Protein AF-A0AAT9LDG8-F1 (afdb_monomer)

Organism: NCBI:txid3085328

Sequence (88 aa):
MSAQPEKRLEDFAPLDQDAGEEIDFAKSLKKLEEIVKALESGELSLEESLKKFEEGIRLARQLEGILDRAERRIQEILGTEETASSDR

InterPro domains:
  IPR003761 Exonuclease VII, small subunit [MF_00337] (24-84)
  IPR003761 Exonuclease VII, small subunit [PF02609] (25-75)
  IPR003761 Exonuclease VII, small subunit [PTHR34137] (17-84)
  IPR003761 Exonuclease VII, small subunit [TIGR01280] (25-78)
  IPR037004 Exonuclease VII, small subunit superfamily [G3DSA:1.10.287.1040] (20-88)
  IPR037004 Exonuclease VII, small subunit superfamily [SSF116842] (21-83)

Mean predicted aligned error: 11.22 Å

Radius of gyration: 20.66 Å; Cα contacts (8 Å, |Δi|>4): 26; chains: 1; bounding box: 36×40×66 Å

Structure (mmCIF, N/CA/C/O backbone):
data_AF-A0AAT9LDG8-F1
#
_entry.id   AF-A0AAT9LDG8-F1
#
loop_
_atom_site.group_PDB
_atom_site.id
_atom_site.type_symbol
_atom_site.label_atom_id
_atom_site.label_alt_id
_atom_site.label_comp_id
_atom_site.label_asym_id
_atom_site.label_entity_id
_atom_site.label_seq_id
_atom_site.pdbx_PDB_ins_code
_atom_site.Cartn_x
_atom_site.Cartn_y
_atom_site.Cartn_z
_atom_site.occupancy
_atom_site.B_iso_or_equiv
_atom_site.auth_seq_id
_atom_site.auth_comp_id
_atom_site.auth_asym_id
_atom_site.auth_atom_id
_atom_site.pdbx_PDB_model_num
ATOM 1 N N . MET A 1 1 ? 19.228 9.132 -50.283 1.00 48.62 1 MET A N 1
ATOM 2 C CA . MET A 1 1 ? 18.366 8.264 -49.455 1.00 48.62 1 MET A CA 1
ATOM 3 C C . MET A 1 1 ? 19.221 7.792 -48.297 1.00 48.62 1 MET A C 1
ATOM 5 O O . MET A 1 1 ? 20.011 6.879 -48.480 1.00 48.62 1 MET A O 1
ATOM 9 N N . SER A 1 2 ? 19.171 8.491 -47.166 1.00 41.03 2 SER A N 1
ATOM 10 C CA . SER A 1 2 ? 19.897 8.071 -45.966 1.00 41.03 2 SER A CA 1
ATOM 11 C C . SER A 1 2 ? 18.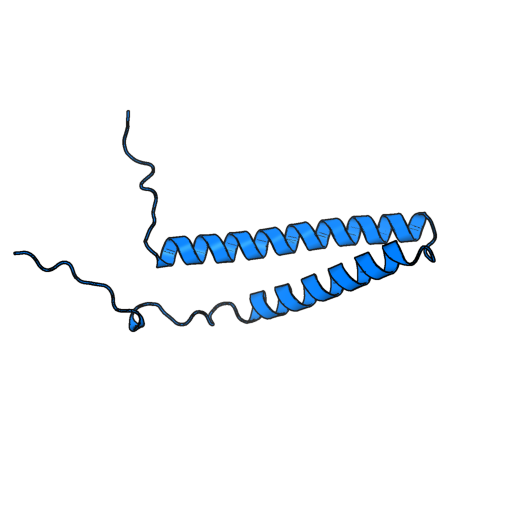942 7.218 -45.148 1.00 41.03 2 SER A C 1
ATOM 13 O O . SER A 1 2 ? 17.944 7.731 -44.649 1.00 41.03 2 SER A O 1
ATOM 15 N N . ALA A 1 3 ? 19.203 5.912 -45.105 1.00 52.97 3 ALA A N 1
ATOM 16 C CA . ALA A 1 3 ? 18.498 4.999 -44.223 1.00 52.97 3 ALA A CA 1
ATOM 17 C C . ALA A 1 3 ? 18.818 5.408 -42.781 1.00 52.97 3 ALA A C 1
ATOM 19 O O . ALA A 1 3 ? 19.986 5.445 -42.391 1.00 52.97 3 ALA A O 1
ATOM 20 N N . GLN A 1 4 ? 17.792 5.784 -42.023 1.00 50.56 4 GLN A N 1
ATOM 21 C CA . GLN A 1 4 ? 17.932 5.933 -40.581 1.00 50.56 4 GLN A CA 1
ATOM 22 C C . GLN A 1 4 ? 18.116 4.532 -39.978 1.00 50.56 4 GLN A C 1
ATOM 24 O O . GLN A 1 4 ? 17.481 3.591 -40.460 1.00 50.56 4 GLN A O 1
ATOM 29 N N . PRO A 1 5 ? 18.983 4.353 -38.969 1.00 56.94 5 PRO A N 1
ATOM 30 C CA . PRO A 1 5 ? 19.124 3.070 -38.304 1.00 56.94 5 PRO A CA 1
ATOM 31 C C . PRO A 1 5 ? 17.896 2.863 -37.414 1.00 56.94 5 PRO A C 1
ATOM 33 O O . PRO A 1 5 ? 17.761 3.495 -36.368 1.00 56.94 5 PRO A O 1
ATOM 36 N N . GLU A 1 6 ? 16.976 2.006 -37.845 1.00 62.06 6 GLU A N 1
ATOM 37 C CA . GLU A 1 6 ? 15.877 1.535 -37.005 1.00 62.06 6 GLU A CA 1
ATOM 38 C C . GLU A 1 6 ? 16.494 0.664 -35.900 1.00 62.06 6 GLU A C 1
ATOM 40 O O . GLU A 1 6 ? 16.939 -0.454 -36.162 1.00 62.06 6 GLU A O 1
ATOM 45 N N . LYS A 1 7 ? 16.613 1.210 -34.680 1.00 57.94 7 LYS A N 1
ATOM 46 C CA . LYS A 1 7 ? 17.052 0.448 -33.499 1.00 57.94 7 LYS A CA 1
ATOM 47 C C . LYS A 1 7 ? 16.178 -0.801 -33.377 1.00 57.94 7 LYS A C 1
ATOM 49 O O . LYS A 1 7 ? 14.950 -0.694 -33.408 1.00 57.94 7 LYS A O 1
ATOM 54 N N . ARG A 1 8 ? 16.792 -1.983 -33.281 1.00 56.84 8 ARG A N 1
ATOM 55 C CA . ARG A 1 8 ? 16.051 -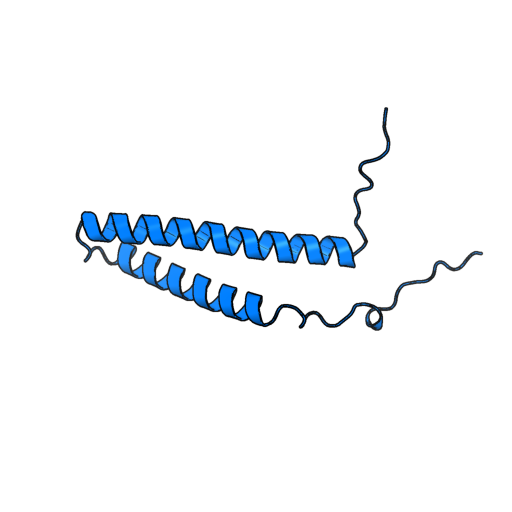3.249 -33.278 1.00 56.84 8 ARG A CA 1
ATOM 56 C C . ARG A 1 8 ? 15.510 -3.507 -31.877 1.00 56.84 8 ARG A C 1
ATOM 58 O O . ARG A 1 8 ? 16.141 -3.148 -30.891 1.00 56.84 8 ARG A O 1
ATOM 65 N N . LEU A 1 9 ? 14.360 -4.176 -31.781 1.00 50.03 9 LEU A N 1
ATOM 66 C CA . LEU A 1 9 ? 13.727 -4.537 -30.502 1.00 50.03 9 LEU A CA 1
ATOM 67 C C . LEU A 1 9 ? 14.669 -5.341 -29.570 1.00 50.03 9 LEU A C 1
ATOM 69 O O . LEU A 1 9 ? 14.472 -5.376 -28.363 1.00 50.03 9 LEU A O 1
ATOM 73 N N . GLU A 1 10 ? 15.708 -5.953 -30.141 1.00 52.94 10 GLU A N 1
ATOM 74 C CA . GLU A 1 10 ? 16.764 -6.726 -29.474 1.00 52.94 10 GLU A CA 1
ATOM 75 C C . GLU A 1 10 ? 17.856 -5.859 -28.813 1.00 52.94 10 GLU A C 1
ATOM 77 O O . GLU A 1 10 ? 18.578 -6.352 -27.950 1.00 52.94 10 GLU A O 1
ATOM 82 N N . ASP A 1 11 ? 17.994 -4.586 -29.208 1.00 53.84 11 ASP A N 1
ATOM 83 C CA . ASP A 1 11 ? 19.013 -3.662 -28.680 1.00 53.84 11 ASP A CA 1
ATOM 84 C C . ASP A 1 11 ? 18.624 -3.100 -27.300 1.00 53.84 11 ASP A C 1
ATOM 86 O O . ASP A 1 11 ? 19.449 -2.522 -26.586 1.00 53.84 11 ASP A O 1
ATOM 90 N N . PHE A 1 12 ? 17.358 -3.267 -26.914 1.00 57.59 12 PHE A N 1
ATOM 91 C CA . PHE A 1 12 ? 16.856 -2.903 -25.601 1.00 57.59 12 PHE A CA 1
ATOM 92 C C . PHE A 1 12 ? 17.200 -4.030 -24.627 1.00 57.59 12 PHE A C 1
ATOM 94 O O . PHE A 1 12 ? 16.659 -5.132 -24.703 1.00 57.59 12 PHE A O 1
ATOM 101 N N . ALA A 1 13 ? 18.152 -3.755 -23.732 1.00 49.91 13 ALA A N 1
ATOM 102 C CA . ALA A 1 13 ? 18.536 -4.656 -22.652 1.00 49.91 13 ALA A CA 1
ATOM 103 C C . ALA A 1 13 ? 17.293 -5.205 -21.913 1.00 49.91 13 ALA A C 1
ATOM 105 O O . ALA A 1 13 ? 16.295 -4.488 -21.798 1.00 49.91 13 ALA A O 1
ATOM 106 N N . PRO A 1 14 ? 17.345 -6.449 -21.399 1.00 50.94 14 PRO A N 1
ATOM 107 C CA . PRO A 1 14 ? 16.198 -7.098 -20.773 1.00 50.94 14 PRO A CA 1
ATOM 108 C C . PRO A 1 14 ? 15.597 -6.228 -19.663 1.00 50.94 14 PRO A C 1
ATOM 110 O O . PRO A 1 14 ? 16.328 -5.653 -18.852 1.00 50.94 14 PRO A O 1
ATOM 113 N N . LEU A 1 15 ? 14.261 -6.174 -19.627 1.00 53.25 15 LEU A N 1
ATOM 114 C CA . LEU A 1 15 ? 13.452 -5.462 -18.624 1.00 53.25 15 LEU A CA 1
ATOM 115 C C . LEU A 1 15 ? 13.676 -5.983 -17.186 1.00 53.25 15 LEU A C 1
ATOM 117 O O . LEU A 1 15 ? 13.191 -5.389 -16.231 1.00 53.25 15 LEU A O 1
ATOM 121 N N . ASP A 1 16 ? 14.450 -7.057 -17.028 1.00 54.09 16 ASP A N 1
ATOM 122 C CA . ASP A 1 16 ? 14.631 -7.827 -15.794 1.00 54.09 16 ASP A CA 1
ATOM 123 C C . ASP A 1 16 ? 15.589 -7.192 -14.766 1.00 54.09 16 ASP A C 1
ATOM 125 O O . ASP A 1 16 ? 15.877 -7.802 -13.735 1.00 54.09 16 ASP A O 1
ATOM 129 N N . GLN A 1 17 ? 16.122 -5.988 -15.011 1.00 53.81 17 GLN A N 1
ATOM 130 C CA . GLN A 1 17 ? 17.101 -5.373 -14.097 1.00 53.81 17 GLN A CA 1
ATOM 131 C C . GLN A 1 17 ? 16.499 -4.916 -12.753 1.00 53.81 17 GLN A C 1
ATOM 133 O O . GLN A 1 17 ? 17.263 -4.669 -11.823 1.00 53.81 17 GLN A O 1
ATOM 138 N N . ASP A 1 18 ? 15.167 -4.904 -12.619 1.00 62.00 18 ASP A N 1
ATOM 139 C CA . ASP A 1 18 ? 14.447 -4.465 -11.412 1.00 62.00 18 ASP A CA 1
ATOM 140 C C . ASP A 1 18 ? 13.457 -5.511 -10.859 1.00 62.00 18 AS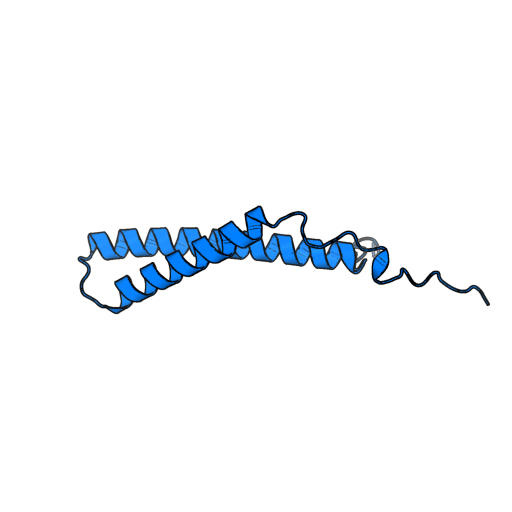P A C 1
ATOM 142 O O . ASP A 1 18 ? 12.452 -5.189 -10.228 1.00 62.00 18 ASP A O 1
ATOM 146 N N . ALA A 1 19 ? 13.758 -6.807 -11.018 1.00 61.66 19 ALA A N 1
ATOM 147 C CA . ALA A 1 19 ? 12.943 -7.892 -10.446 1.00 61.66 19 ALA A CA 1
ATOM 148 C C . ALA A 1 19 ? 12.698 -7.745 -8.923 1.00 61.66 19 ALA A C 1
ATOM 150 O O . ALA A 1 19 ? 11.696 -8.227 -8.392 1.00 61.66 19 ALA A O 1
ATOM 151 N N . GLY A 1 20 ? 13.601 -7.067 -8.202 1.00 69.06 20 GLY A N 1
ATOM 152 C CA . GLY A 1 20 ? 13.404 -6.714 -6.793 1.00 69.06 20 GLY A CA 1
ATOM 153 C C . GLY A 1 20 ? 12.291 -5.683 -6.581 1.00 69.06 20 GLY A C 1
ATOM 154 O O . GLY A 1 20 ? 11.472 -5.844 -5.678 1.00 69.06 20 GLY A O 1
ATOM 155 N N . GLU A 1 21 ? 12.217 -4.673 -7.444 1.00 75.88 21 GLU A N 1
ATOM 156 C CA . GLU A 1 21 ? 11.204 -3.620 -7.406 1.00 75.88 21 GLU A CA 1
ATOM 157 C C . GLU A 1 21 ? 9.820 -4.134 -7.831 1.00 75.88 21 GLU A C 1
ATOM 159 O O . GLU A 1 21 ? 8.818 -3.759 -7.223 1.00 75.88 21 GLU A O 1
ATOM 164 N N . GLU A 1 22 ? 9.752 -5.076 -8.777 1.00 76.19 22 GLU A N 1
ATOM 165 C CA . GLU A 1 22 ? 8.504 -5.768 -9.135 1.00 76.19 22 GLU A CA 1
ATOM 166 C C . GLU A 1 22 ? 7.941 -6.579 -7.953 1.00 76.19 22 GLU A C 1
ATOM 168 O O . GLU A 1 22 ? 6.753 -6.488 -7.619 1.00 76.19 22 GLU A O 1
ATOM 173 N N . ILE A 1 23 ? 8.801 -7.342 -7.266 1.00 79.94 23 ILE A N 1
ATOM 174 C CA . ILE A 1 23 ? 8.416 -8.105 -6.071 1.00 79.94 23 ILE A CA 1
ATOM 175 C C . ILE A 1 23 ? 7.937 -7.160 -4.961 1.00 79.94 23 ILE A C 1
ATOM 177 O O . ILE A 1 23 ? 6.945 -7.456 -4.283 1.00 79.94 23 ILE A O 1
ATOM 181 N N . ASP A 1 24 ? 8.621 -6.036 -4.760 1.00 86.88 24 ASP A N 1
ATOM 182 C CA . ASP A 1 24 ? 8.251 -5.053 -3.745 1.00 86.88 24 ASP A CA 1
ATOM 183 C C . ASP A 1 24 ? 6.957 -4.308 -4.097 1.00 86.88 24 ASP A C 1
ATOM 185 O O . ASP A 1 24 ? 6.138 -4.070 -3.201 1.00 86.88 24 ASP A O 1
ATOM 189 N N . PHE A 1 25 ? 6.703 -4.026 -5.378 1.00 90.75 25 PHE A N 1
ATOM 190 C CA . PHE A 1 25 ? 5.427 -3.499 -5.861 1.00 90.75 25 PHE A CA 1
ATOM 191 C C . PHE A 1 25 ? 4.281 -4.465 -5.557 1.00 90.75 25 PHE A C 1
ATOM 193 O O . PHE A 1 25 ? 3.328 -4.095 -4.869 1.00 90.75 25 PHE A O 1
ATOM 200 N N . ALA A 1 26 ? 4.391 -5.725 -5.990 1.00 91.25 26 ALA A N 1
ATOM 201 C CA . ALA A 1 26 ? 3.340 -6.725 -5.807 1.00 91.25 26 ALA A CA 1
ATOM 202 C C . ALA A 1 26 ? 3.018 -6.963 -4.320 1.00 91.25 26 ALA A C 1
ATOM 204 O O . ALA A 1 26 ? 1.850 -7.048 -3.928 1.00 91.25 26 ALA A O 1
ATOM 205 N N . LYS A 1 27 ? 4.045 -7.016 -3.461 1.00 93.56 27 LYS A N 1
ATOM 206 C CA . LYS A 1 27 ? 3.867 -7.125 -2.004 1.00 93.56 27 LYS A CA 1
ATOM 207 C C . LYS A 1 27 ? 3.182 -5.896 -1.412 1.00 93.56 27 LYS A C 1
ATOM 209 O O . LYS A 1 27 ? 2.281 -6.042 -0.585 1.00 93.56 27 LYS A O 1
ATOM 214 N N . SER A 1 28 ? 3.612 -4.701 -1.811 1.00 94.25 28 SER A N 1
ATOM 215 C CA . SER A 1 28 ? 3.076 -3.439 -1.290 1.00 94.25 28 SER A CA 1
ATOM 216 C C . SER A 1 28 ? 1.621 -3.234 -1.711 1.00 94.25 28 SER A C 1
ATOM 218 O O . SER A 1 28 ? 0.803 -2.823 -0.889 1.00 94.25 28 SER A O 1
ATOM 220 N N . LEU A 1 29 ? 1.280 -3.605 -2.948 1.00 96.56 29 LEU A N 1
ATOM 221 C CA . LEU A 1 29 ? -0.083 -3.577 -3.469 1.00 96.56 29 LEU A CA 1
ATOM 222 C C . LEU A 1 29 ? -0.994 -4.537 -2.701 1.00 96.56 29 LEU A C 1
ATOM 224 O O . LEU A 1 29 ? -2.032 -4.119 -2.195 1.00 96.56 29 LEU A O 1
ATOM 228 N N . LYS A 1 30 ? -0.570 -5.793 -2.513 1.00 97.56 30 LYS A N 1
ATOM 229 C CA . LYS A 1 30 ? -1.336 -6.769 -1.725 1.00 97.56 30 LYS A CA 1
ATOM 230 C C . LYS A 1 30 ? -1.597 -6.272 -0.300 1.00 97.56 30 LYS A C 1
ATOM 232 O O . LYS A 1 30 ? -2.700 -6.405 0.222 1.00 97.56 30 LYS A O 1
ATOM 237 N N . LYS A 1 31 ? -0.589 -5.668 0.330 1.00 97.25 31 LYS A N 1
ATOM 238 C CA . LYS A 1 31 ? -0.730 -5.102 1.674 1.00 97.25 31 LYS A CA 1
ATOM 239 C C . LYS A 1 31 ? -1.715 -3.928 1.708 1.00 97.25 31 LYS A C 1
ATOM 241 O O . LYS A 1 31 ? -2.483 -3.805 2.660 1.00 97.25 31 LYS A O 1
ATOM 246 N N . LEU A 1 32 ? -1.716 -3.082 0.678 1.00 97.81 32 LEU A N 1
ATOM 247 C CA . LEU A 1 32 ? -2.682 -1.993 0.544 1.00 97.81 32 LEU A CA 1
ATOM 248 C C . LEU A 1 32 ? -4.115 -2.529 0.395 1.00 97.81 32 LEU A C 1
ATOM 250 O O . LEU A 1 32 ? -5.013 -2.039 1.073 1.00 97.81 32 LEU A O 1
ATOM 254 N N . GLU A 1 33 ? -4.327 -3.574 -0.407 1.00 98.00 33 GLU A N 1
ATOM 255 C CA . GLU A 1 33 ? -5.634 -4.238 -0.535 1.00 98.00 33 GLU A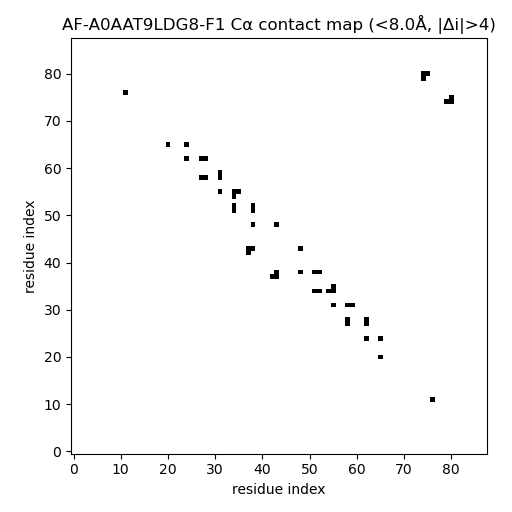 CA 1
ATOM 256 C C . GLU A 1 33 ? -6.129 -4.816 0.799 1.00 98.00 33 GLU A C 1
ATOM 258 O O . GLU A 1 33 ? -7.308 -4.702 1.133 1.00 98.00 33 GLU A O 1
ATOM 263 N N . GLU A 1 34 ? -5.239 -5.431 1.582 1.00 98.06 34 GLU A N 1
ATOM 264 C CA . GLU A 1 34 ? -5.561 -5.945 2.919 1.00 98.06 34 GLU A CA 1
ATOM 265 C C . GLU A 1 34 ? -5.967 -4.821 3.883 1.00 98.06 34 GLU A C 1
ATOM 267 O O . GLU A 1 34 ? -6.909 -4.981 4.660 1.00 98.06 34 GLU A O 1
ATOM 272 N N . ILE A 1 35 ? -5.294 -3.669 3.815 1.00 97.88 35 ILE A N 1
ATOM 273 C CA . ILE A 1 35 ? -5.646 -2.480 4.602 1.00 97.88 35 ILE A CA 1
ATOM 274 C C . ILE A 1 35 ? -7.023 -1.951 4.206 1.00 97.88 35 ILE A C 1
ATOM 276 O O . ILE A 1 35 ? -7.834 -1.687 5.090 1.00 97.88 35 ILE A O 1
ATOM 280 N N . VAL A 1 36 ? -7.302 -1.826 2.906 1.00 97.62 36 VAL A N 1
ATOM 281 C CA . VAL A 1 36 ? -8.609 -1.366 2.410 1.00 97.62 36 VAL A CA 1
ATOM 282 C C . VAL A 1 36 ? -9.715 -2.298 2.896 1.00 97.62 36 VAL A C 1
ATOM 284 O O . VAL A 1 36 ? -10.668 -1.828 3.508 1.00 97.62 36 VAL A O 1
ATOM 287 N N . LYS A 1 37 ? -9.542 -3.617 2.754 1.00 97.88 37 LYS A N 1
ATOM 288 C CA . LYS A 1 37 ? -10.510 -4.605 3.261 1.00 97.88 37 LYS A CA 1
ATOM 289 C C . LYS A 1 37 ? -10.750 -4.479 4.766 1.00 97.88 37 LYS A C 1
ATOM 291 O O . LYS A 1 37 ? -11.885 -4.604 5.214 1.00 97.88 37 LYS A O 1
ATOM 296 N N . ALA A 1 38 ? -9.698 -4.239 5.549 1.00 97.12 38 ALA A N 1
ATOM 297 C CA . ALA A 1 38 ? -9.823 -4.056 6.994 1.00 97.12 38 ALA A CA 1
ATOM 298 C C . ALA A 1 38 ? -10.544 -2.748 7.365 1.00 97.12 38 ALA A C 1
ATOM 300 O O . ALA A 1 38 ? -11.278 -2.713 8.345 1.00 97.12 38 ALA A O 1
ATOM 301 N N . LEU A 1 39 ? -10.354 -1.675 6.592 1.00 96.94 39 LEU A N 1
ATOM 302 C CA . LEU A 1 39 ? -11.079 -0.415 6.782 1.00 96.94 39 LEU A CA 1
ATOM 303 C C . LEU A 1 39 ? -12.557 -0.546 6.384 1.00 96.94 39 LEU A C 1
ATOM 305 O O . LEU A 1 39 ? -13.425 -0.003 7.064 1.00 96.94 39 LEU A O 1
ATOM 309 N N . GLU A 1 40 ? -12.849 -1.288 5.316 1.00 97.00 40 GLU A N 1
ATOM 310 C CA . GLU A 1 40 ? -14.210 -1.531 4.825 1.00 97.00 40 GLU A CA 1
ATOM 311 C C . GLU A 1 40 ? -15.017 -2.489 5.710 1.00 97.00 40 GLU A C 1
ATOM 313 O O . GLU A 1 40 ? -16.246 -2.428 5.697 1.00 97.00 40 GLU A O 1
ATOM 318 N N . SER A 1 41 ? -14.362 -3.352 6.500 1.00 96.44 41 SER A N 1
ATOM 319 C CA . SER A 1 41 ? -15.069 -4.284 7.390 1.00 96.44 41 SER A CA 1
ATOM 320 C C . SER A 1 41 ? -15.835 -3.573 8.509 1.00 96.44 41 SER A C 1
ATOM 322 O O . SER A 1 41 ? -16.821 -4.106 9.013 1.00 96.44 41 SER A O 1
ATOM 324 N N . GLY A 1 42 ? -15.388 -2.376 8.908 1.00 92.81 42 GLY A N 1
ATOM 325 C CA . GLY A 1 42 ? -15.978 -1.618 10.013 1.00 92.81 42 GLY A CA 1
ATOM 326 C C . GLY A 1 42 ? -15.745 -2.233 11.400 1.00 92.81 42 GLY A C 1
ATOM 327 O O . GLY A 1 42 ? -16.344 -1.777 12.371 1.00 92.81 42 GLY A O 1
ATOM 328 N N . GLU A 1 43 ? -14.888 -3.252 11.512 1.00 95.19 43 GLU A N 1
ATOM 329 C CA . GLU A 1 43 ? -14.600 -3.954 12.774 1.00 95.19 43 GLU A CA 1
ATOM 330 C C . GLU A 1 43 ? -13.489 -3.283 13.601 1.00 95.19 43 GLU A C 1
ATOM 332 O O . GLU A 1 43 ? -13.276 -3.630 14.762 1.00 95.19 43 GLU A O 1
ATOM 337 N N . LEU A 1 44 ? -12.772 -2.325 13.009 1.00 96.62 44 LEU A N 1
ATOM 338 C CA . LEU A 1 44 ? -11.655 -1.629 13.640 1.00 96.62 44 LEU A CA 1
ATOM 339 C C . LEU A 1 44 ? -12.141 -0.525 14.583 1.00 96.62 44 LEU A C 1
ATOM 341 O O . LEU A 1 44 ? -13.069 0.227 14.279 1.00 96.62 44 LEU A O 1
ATOM 345 N N . SER A 1 45 ? -11.438 -0.345 15.699 1.00 98.00 45 SER A N 1
ATOM 346 C CA . SER A 1 45 ? -11.594 0.868 16.501 1.00 98.00 45 SER A CA 1
ATOM 347 C C . SER A 1 45 ? -11.149 2.111 15.718 1.00 98.00 45 SER A C 1
ATOM 349 O O . SER A 1 45 ? -10.444 2.029 14.708 1.00 98.00 45 SER A O 1
ATOM 351 N N . LEU A 1 46 ? -11.523 3.298 16.204 1.00 96.81 46 LEU A N 1
ATOM 352 C CA . LEU A 1 46 ? -11.109 4.565 15.592 1.00 96.81 46 LEU A CA 1
ATOM 353 C C . LEU A 1 46 ? -9.579 4.693 15.514 1.00 96.81 46 LEU A C 1
ATOM 355 O O . LEU A 1 46 ? -9.045 5.094 14.484 1.00 96.81 46 LEU A O 1
ATOM 359 N N . GLU A 1 47 ? -8.869 4.332 16.585 1.00 97.44 47 GLU A N 1
ATOM 360 C CA . GLU A 1 47 ? -7.407 4.416 16.624 1.00 97.44 47 GLU A CA 1
ATOM 361 C C . GLU A 1 47 ? -6.756 3.446 15.626 1.00 97.44 47 GLU A C 1
ATOM 363 O O . GLU A 1 47 ? -5.813 3.811 14.924 1.00 97.44 47 GLU A O 1
ATOM 368 N N . GLU A 1 48 ? -7.273 2.221 15.519 1.00 97.62 48 GLU A N 1
ATOM 369 C CA . GLU A 1 48 ? -6.791 1.241 14.542 1.00 97.62 48 GLU A CA 1
ATOM 370 C C . GLU A 1 48 ? -7.082 1.682 13.108 1.00 97.62 48 GLU A C 1
ATOM 372 O O . GLU A 1 48 ? -6.208 1.576 12.248 1.00 97.62 48 GLU A O 1
ATOM 377 N N . SER A 1 49 ? -8.272 2.235 12.865 1.00 97.56 49 SER A N 1
ATOM 378 C CA . SER A 1 49 ? -8.669 2.772 11.563 1.00 97.56 49 SER A CA 1
ATOM 379 C C . SER A 1 49 ? -7.739 3.902 11.123 1.00 97.56 49 SER A C 1
ATOM 381 O O . SER A 1 49 ? -7.278 3.910 9.985 1.00 97.56 49 SER A O 1
ATOM 383 N N . LEU A 1 50 ? -7.387 4.818 12.032 1.00 97.94 50 LEU A N 1
ATOM 384 C CA . LEU A 1 50 ? -6.437 5.897 11.748 1.00 97.94 50 LEU A CA 1
ATOM 385 C C . LEU A 1 50 ? -5.040 5.357 11.418 1.00 97.94 50 LEU A C 1
ATOM 387 O O . LEU A 1 50 ? -4.456 5.751 10.410 1.00 97.94 50 LEU A O 1
ATOM 391 N N . LYS A 1 51 ? -4.529 4.396 12.200 1.00 98.06 51 LYS A N 1
ATOM 392 C CA . LYS A 1 51 ? -3.225 3.759 11.929 1.00 98.06 51 LYS A CA 1
ATOM 393 C C . LYS A 1 51 ? -3.200 3.060 10.569 1.00 98.06 51 LYS A C 1
ATOM 395 O O . LYS A 1 51 ? -2.237 3.201 9.817 1.00 98.06 51 LYS A O 1
ATOM 400 N N . LYS A 1 52 ? -4.260 2.317 10.243 1.00 97.88 52 LYS A N 1
ATOM 401 C CA . LYS A 1 52 ? -4.412 1.618 8.961 1.00 97.88 52 LYS A CA 1
ATOM 402 C C . LYS A 1 52 ? -4.522 2.592 7.795 1.00 97.88 52 LYS A C 1
ATOM 404 O O . LYS A 1 52 ? -3.891 2.372 6.767 1.00 97.88 52 LYS A O 1
ATOM 409 N N . PHE A 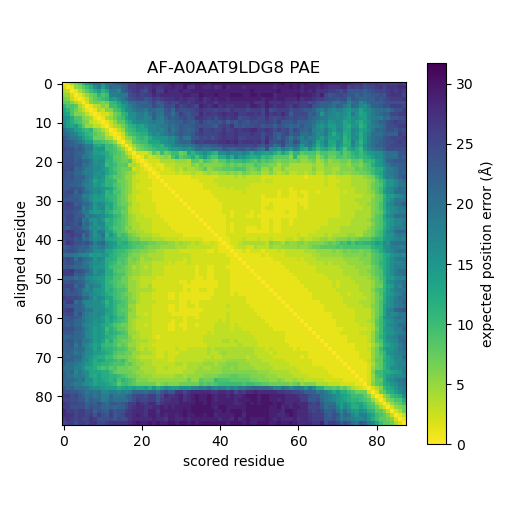1 53 ? -5.248 3.690 7.969 1.00 97.12 53 PHE A N 1
ATOM 410 C CA . PHE A 1 53 ? -5.348 4.744 6.968 1.00 97.12 53 PHE A CA 1
ATOM 411 C C . PHE A 1 53 ? -3.987 5.394 6.679 1.00 97.12 53 PHE A C 1
ATOM 413 O O . PHE A 1 53 ? -3.583 5.483 5.520 1.00 97.12 53 PHE A O 1
ATOM 420 N N . GLU A 1 54 ? -3.234 5.782 7.712 1.00 97.94 54 GLU A N 1
ATOM 421 C CA . GLU A 1 54 ? -1.882 6.336 7.551 1.00 97.94 54 GLU A CA 1
ATOM 422 C C . GLU A 1 54 ? -0.933 5.362 6.840 1.00 97.94 54 GLU A C 1
ATOM 424 O O . GLU A 1 54 ? -0.158 5.757 5.963 1.00 97.94 54 GLU A O 1
ATOM 429 N N . GLU A 1 55 ? -0.998 4.077 7.198 1.00 97.69 55 GLU A N 1
ATOM 430 C CA . GLU A 1 55 ? -0.235 3.021 6.537 1.00 97.69 55 GLU A CA 1
ATOM 431 C C . GLU A 1 55 ? -0.624 2.881 5.058 1.00 97.69 55 GLU A C 1
ATOM 433 O O . GLU A 1 55 ? 0.258 2.819 4.198 1.00 97.69 55 GLU A O 1
ATOM 438 N N . GLY A 1 56 ? -1.924 2.902 4.753 1.00 97.75 56 GLY A N 1
ATOM 439 C CA . GLY A 1 56 ? -2.448 2.850 3.391 1.00 97.75 56 GLY A CA 1
ATOM 440 C C . GLY A 1 56 ? -1.966 4.020 2.531 1.00 97.75 56 GLY A C 1
ATOM 441 O O . GLY A 1 56 ? -1.473 3.805 1.426 1.00 97.75 56 GLY A O 1
ATOM 442 N N . ILE A 1 57 ? -2.001 5.249 3.060 1.00 97.94 57 ILE A N 1
ATOM 443 C CA . ILE A 1 57 ? -1.486 6.439 2.361 1.00 97.94 57 ILE A CA 1
ATOM 444 C C . ILE A 1 57 ? 0.015 6.319 2.082 1.00 97.94 57 ILE A C 1
ATOM 446 O O . ILE A 1 57 ? 0.476 6.685 0.999 1.00 97.94 57 ILE A O 1
ATOM 450 N N . ARG A 1 58 ? 0.799 5.798 3.035 1.00 97.06 58 ARG A N 1
ATOM 451 C CA . ARG A 1 58 ? 2.239 5.586 2.831 1.00 97.06 58 ARG A CA 1
ATOM 452 C C . ARG A 1 58 ? 2.501 4.585 1.704 1.00 97.06 58 ARG A C 1
ATOM 454 O O . ARG A 1 58 ? 3.354 4.850 0.861 1.00 97.06 58 ARG A O 1
ATOM 461 N N . LEU A 1 59 ? 1.777 3.466 1.683 1.00 96.69 59 LEU A N 1
ATOM 462 C CA . LEU A 1 59 ? 1.914 2.446 0.639 1.00 96.69 59 LEU A CA 1
ATOM 463 C C . LEU A 1 59 ? 1.489 2.971 -0.732 1.00 96.69 59 LEU A C 1
ATOM 465 O O . LEU A 1 59 ? 2.210 2.751 -1.699 1.00 96.69 59 LEU A O 1
ATOM 469 N N . ALA A 1 60 ? 0.379 3.709 -0.811 1.00 95.94 60 ALA A N 1
ATOM 470 C CA . ALA A 1 60 ? -0.085 4.313 -2.059 1.00 95.94 60 ALA A CA 1
ATOM 471 C C . ALA A 1 60 ? 0.988 5.221 -2.682 1.00 95.94 60 ALA A C 1
ATOM 473 O O . ALA A 1 60 ? 1.347 5.042 -3.842 1.00 95.94 60 ALA A O 1
ATOM 474 N N . ARG A 1 61 ? 1.599 6.106 -1.882 1.00 95.88 61 ARG A N 1
ATOM 475 C CA . ARG A 1 61 ? 2.698 6.977 -2.340 1.00 95.88 61 ARG A CA 1
ATOM 476 C C . ARG A 1 61 ? 3.936 6.204 -2.793 1.00 95.88 61 ARG A C 1
ATOM 478 O O . ARG A 1 61 ? 4.627 6.621 -3.717 1.00 95.88 61 ARG A O 1
ATOM 485 N N . GLN A 1 62 ? 4.255 5.097 -2.123 1.00 91.88 62 GLN A N 1
ATOM 486 C CA . GLN A 1 62 ? 5.377 4.251 -2.526 1.00 91.88 62 GLN A CA 1
ATOM 487 C C . GLN A 1 62 ? 5.109 3.587 -3.882 1.00 91.88 62 GLN A C 1
ATOM 489 O O . GLN A 1 62 ? 6.006 3.552 -4.721 1.00 91.88 62 GLN A O 1
ATOM 494 N N . LEU A 1 63 ? 3.889 3.082 -4.093 1.00 93.81 63 LEU A N 1
ATOM 495 C CA . LEU A 1 63 ? 3.464 2.465 -5.349 1.00 93.81 63 LEU A CA 1
ATOM 496 C C . LEU A 1 63 ? 3.485 3.476 -6.501 1.00 93.81 63 LEU A C 1
ATOM 498 O O . LEU A 1 63 ? 4.046 3.163 -7.545 1.00 93.81 63 LEU A O 1
ATOM 502 N N . GLU A 1 64 ? 2.965 4.690 -6.291 1.00 93.50 64 GLU A N 1
ATOM 503 C CA . GLU A 1 64 ? 3.070 5.796 -7.258 1.00 93.50 64 GLU A CA 1
ATOM 504 C C . GLU A 1 64 ? 4.529 6.043 -7.657 1.00 93.50 64 GLU A C 1
ATOM 506 O O . GLU A 1 64 ? 4.856 6.039 -8.838 1.00 93.50 64 GLU A O 1
ATOM 511 N N . GLY A 1 65 ? 5.442 6.134 -6.685 1.00 89.88 65 GLY A N 1
ATOM 512 C CA . GLY A 1 65 ? 6.859 6.342 -6.979 1.00 89.88 65 GLY A CA 1
ATOM 513 C C . GLY A 1 65 ? 7.517 5.201 -7.768 1.00 89.88 65 GLY A C 1
ATOM 514 O O . GLY A 1 65 ? 8.457 5.460 -8.519 1.00 89.88 65 GLY A O 1
ATOM 515 N N . ILE A 1 66 ? 7.070 3.952 -7.596 1.00 89.25 66 ILE A N 1
ATOM 516 C CA . ILE A 1 66 ? 7.537 2.814 -8.409 1.00 89.25 66 ILE A CA 1
ATOM 517 C C . ILE A 1 66 ? 7.025 2.956 -9.848 1.00 89.25 66 ILE A C 1
ATOM 519 O O . ILE A 1 66 ? 7.800 2.807 -10.791 1.00 89.25 66 ILE A O 1
ATOM 523 N N . LEU A 1 67 ? 5.744 3.296 -10.020 1.00 90.50 67 LEU A N 1
ATOM 524 C CA . LEU A 1 67 ? 5.150 3.504 -11.342 1.00 90.50 67 LEU A CA 1
ATOM 525 C C . LEU A 1 67 ? 5.813 4.669 -12.086 1.00 90.50 67 LEU A C 1
ATOM 527 O O . LEU A 1 67 ? 6.143 4.513 -13.256 1.00 90.50 67 LEU A O 1
ATOM 531 N N . ASP A 1 68 ? 6.110 5.775 -11.401 1.00 88.62 68 ASP A N 1
ATOM 532 C CA . ASP A 1 68 ? 6.829 6.918 -11.978 1.00 88.62 68 ASP A CA 1
ATOM 533 C C . ASP A 1 68 ? 8.223 6.522 -12.489 1.00 88.62 68 ASP A C 1
ATOM 535 O O . ASP A 1 68 ? 8.674 6.984 -13.540 1.00 88.62 68 ASP A O 1
ATOM 539 N N . ARG A 1 69 ? 8.942 5.667 -11.746 1.00 86.44 69 ARG A N 1
ATOM 540 C CA . ARG A 1 69 ? 10.253 5.155 -12.175 1.00 86.44 69 ARG A CA 1
ATOM 541 C C . ARG A 1 69 ? 10.122 4.253 -13.395 1.00 86.44 69 ARG A C 1
ATOM 543 O O . ARG A 1 69 ? 10.882 4.425 -14.348 1.00 86.44 69 ARG A O 1
ATOM 550 N N . ALA A 1 70 ? 9.143 3.352 -13.388 1.00 86.62 70 ALA A N 1
ATOM 551 C CA . ALA A 1 70 ? 8.856 2.486 -14.524 1.00 86.62 70 ALA A CA 1
ATOM 552 C C . ALA A 1 70 ? 8.479 3.300 -15.776 1.00 86.62 70 ALA A C 1
ATOM 554 O O . ALA A 1 70 ? 8.999 3.040 -16.860 1.00 86.62 70 ALA A O 1
ATOM 555 N N . GLU A 1 71 ? 7.643 4.331 -15.632 1.00 86.25 71 GLU A N 1
ATOM 556 C CA . GLU A 1 71 ? 7.261 5.224 -16.727 1.00 86.25 71 GLU A CA 1
ATOM 557 C C . GLU A 1 71 ? 8.468 5.986 -17.281 1.00 86.25 71 GLU A C 1
ATOM 559 O O . GLU A 1 71 ? 8.697 5.973 -18.491 1.00 86.25 71 GLU A O 1
ATOM 564 N N . ARG A 1 72 ? 9.294 6.591 -16.418 1.00 85.56 72 ARG A N 1
ATOM 565 C CA . ARG A 1 72 ? 10.535 7.263 -16.845 1.00 85.56 72 ARG A CA 1
ATOM 566 C C . ARG A 1 72 ? 11.451 6.323 -17.609 1.00 85.56 72 ARG A C 1
ATOM 568 O O . ARG A 1 72 ? 11.988 6.703 -18.646 1.00 85.56 72 ARG A O 1
ATOM 575 N N . ARG A 1 73 ? 11.582 5.082 -17.140 1.00 83.19 73 ARG A N 1
ATOM 576 C CA . ARG A 1 73 ? 12.384 4.070 -17.823 1.00 83.19 73 ARG A CA 1
ATOM 577 C C . ARG A 1 73 ? 11.837 3.754 -19.214 1.00 83.19 73 ARG A C 1
ATOM 579 O O . ARG A 1 73 ? 12.616 3.619 -20.154 1.00 83.19 73 ARG A O 1
ATOM 586 N N . ILE A 1 74 ? 10.516 3.678 -19.365 1.00 85.38 74 ILE A N 1
ATOM 587 C CA . ILE A 1 74 ? 9.870 3.507 -20.672 1.00 85.38 74 ILE A CA 1
ATOM 588 C C . ILE A 1 74 ? 10.166 4.708 -21.585 1.00 85.38 74 ILE A C 1
ATOM 590 O O . ILE A 1 74 ? 10.516 4.502 -22.744 1.00 85.38 74 ILE A O 1
ATOM 594 N N . GLN A 1 75 ? 10.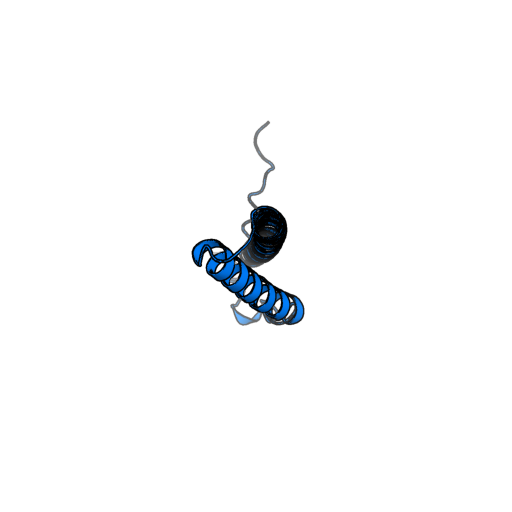091 5.942 -21.077 1.00 85.44 75 GLN A N 1
ATOM 595 C CA . GLN A 1 75 ? 10.403 7.150 -21.858 1.00 85.44 75 GLN A CA 1
ATOM 596 C C . GLN A 1 75 ? 11.867 7.180 -22.331 1.00 85.44 75 GLN A C 1
ATOM 598 O O . GLN A 1 75 ? 12.130 7.458 -23.501 1.00 85.44 75 GLN A O 1
ATOM 603 N N . GLU A 1 76 ? 12.819 6.815 -2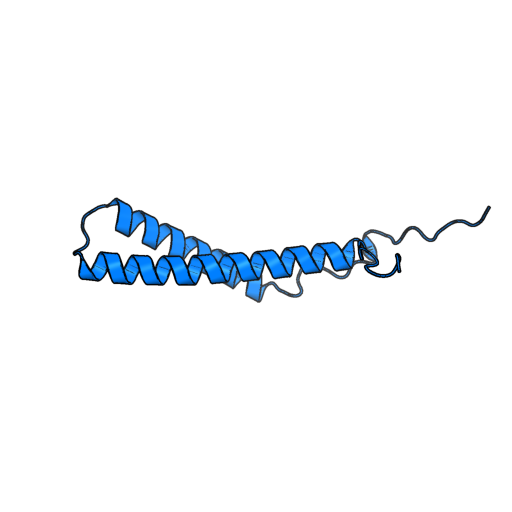1.463 1.00 84.38 76 GLU A N 1
ATOM 604 C CA . GLU A 1 76 ? 14.239 6.668 -21.827 1.00 84.38 76 GLU A CA 1
ATOM 605 C C . GLU A 1 76 ? 14.438 5.646 -22.958 1.00 84.38 76 GLU A C 1
ATOM 607 O O . GLU A 1 76 ? 15.192 5.886 -23.903 1.00 84.38 76 GLU A O 1
ATOM 612 N N . ILE A 1 77 ? 13.747 4.502 -22.873 1.00 83.50 77 ILE A N 1
ATOM 613 C CA . ILE A 1 77 ? 13.816 3.416 -23.860 1.00 83.50 77 ILE A CA 1
ATOM 614 C C . ILE A 1 77 ? 13.243 3.860 -25.208 1.00 83.50 77 ILE A C 1
ATOM 616 O O . ILE A 1 77 ? 13.857 3.623 -26.250 1.00 83.50 77 ILE A O 1
ATOM 620 N N . LEU A 1 78 ? 12.085 4.518 -25.198 1.00 86.12 78 LEU A N 1
ATOM 621 C CA . LEU A 1 78 ? 11.416 4.986 -26.412 1.00 86.12 78 LEU A CA 1
ATOM 622 C C . LEU A 1 78 ? 12.141 6.167 -27.071 1.00 86.12 78 LEU A C 1
ATOM 624 O O . LEU A 1 78 ? 11.809 6.530 -28.199 1.00 86.12 78 LEU A O 1
ATOM 628 N N . GLY A 1 79 ? 13.150 6.745 -26.409 1.00 70.50 79 GLY A N 1
ATOM 629 C CA . GLY A 1 79 ? 13.883 7.898 -26.922 1.00 70.50 79 GLY A CA 1
ATOM 630 C C . GLY A 1 79 ? 12.999 9.135 -27.072 1.00 70.50 79 GLY A C 1
ATOM 631 O O . GLY A 1 79 ? 13.384 10.075 -27.765 1.00 70.50 79 GLY A O 1
ATOM 632 N N . THR A 1 80 ? 11.830 9.150 -26.427 1.00 60.47 80 THR A N 1
ATOM 633 C CA . THR A 1 80 ? 11.011 10.340 -26.222 1.00 60.47 80 THR A CA 1
ATOM 634 C C . THR A 1 80 ? 11.636 11.162 -25.102 1.00 60.47 80 THR A C 1
ATOM 636 O O . THR A 1 80 ? 11.040 11.423 -24.062 1.00 60.47 80 THR A O 1
ATOM 639 N N . GLU A 1 81 ? 12.867 11.615 -25.334 1.00 54.34 81 GLU A N 1
ATOM 640 C CA . GLU A 1 81 ? 13.243 12.912 -24.808 1.00 54.34 81 GLU A CA 1
ATOM 641 C C . GLU A 1 81 ? 12.321 13.898 -25.531 1.00 54.34 81 GLU A C 1
ATOM 643 O O . GLU A 1 81 ? 12.527 14.212 -26.705 1.00 54.34 81 GLU A O 1
ATOM 648 N N . GLU A 1 82 ? 11.276 14.397 -24.861 1.00 53.84 82 GLU A N 1
ATOM 649 C CA . GLU A 1 82 ? 10.921 15.783 -25.130 1.00 53.84 82 GLU A CA 1
ATOM 650 C C . GLU A 1 82 ? 12.215 16.551 -24.898 1.00 53.84 82 GLU A C 1
ATOM 652 O O .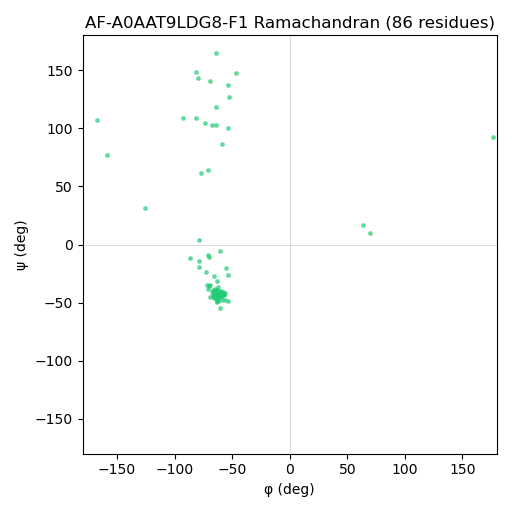 GLU A 1 82 ? 12.650 16.768 -23.766 1.00 53.84 82 GLU A O 1
ATOM 657 N N . THR A 1 83 ? 12.888 16.884 -25.994 1.00 43.84 83 THR A N 1
ATOM 658 C CA . THR A 1 83 ? 13.938 17.876 -26.018 1.00 43.84 83 THR A CA 1
ATOM 659 C C . THR A 1 83 ? 13.293 19.164 -25.527 1.00 43.84 83 THR A C 1
ATOM 661 O O . THR A 1 83 ? 12.820 19.979 -26.317 1.00 43.84 83 THR A O 1
ATOM 664 N N . ALA A 1 84 ? 13.256 19.356 -24.211 1.00 52.09 84 ALA A N 1
ATOM 665 C CA . ALA A 1 84 ? 13.013 20.635 -23.577 1.00 52.09 84 ALA A CA 1
ATOM 666 C C . ALA A 1 84 ? 14.263 21.500 -23.803 1.00 52.09 84 ALA A C 1
ATOM 668 O O . ALA A 1 84 ? 15.019 21.814 -22.890 1.00 52.09 84 ALA A O 1
ATOM 669 N N . SER A 1 85 ? 14.529 21.811 -25.070 1.00 53.22 85 SER A N 1
ATOM 670 C CA . SER A 1 85 ? 15.455 22.840 -25.515 1.00 53.22 85 SER A CA 1
ATOM 671 C C . SER A 1 85 ? 15.095 23.251 -26.943 1.00 53.22 85 SER A C 1
ATOM 673 O O . SER A 1 85 ? 15.715 22.820 -27.914 1.00 53.22 85 SER A O 1
ATOM 675 N N . SER A 1 86 ? 14.040 24.057 -27.073 1.00 50.41 86 SER A N 1
ATOM 676 C CA . SER A 1 86 ? 13.934 25.143 -28.062 1.00 50.41 86 SER A CA 1
ATOM 677 C C . SER A 1 86 ? 12.557 25.794 -27.989 1.00 50.41 86 SER A C 1
ATOM 679 O O . SER A 1 86 ? 11.636 25.351 -28.660 1.00 50.41 86 SER A O 1
ATOM 681 N N . ASP A 1 87 ? 12.423 26.862 -27.203 1.00 44.72 87 ASP A N 1
ATOM 682 C CA . ASP A 1 87 ? 12.155 28.180 -27.791 1.00 44.72 87 ASP A CA 1
ATOM 683 C C . ASP A 1 87 ? 12.353 29.287 -26.730 1.00 44.72 87 ASP A C 1
ATOM 685 O O . ASP A 1 87 ? 11.515 29.474 -25.854 1.00 44.72 87 ASP A O 1
ATOM 689 N N . ARG A 1 88 ? 13.464 30.024 -26.893 1.00 40.16 88 ARG A N 1
ATOM 690 C CA . ARG A 1 88 ? 13.784 31.386 -26.399 1.00 40.16 88 ARG A CA 1
ATOM 691 C C . ARG A 1 88 ? 14.131 31.624 -24.929 1.00 40.16 88 ARG A C 1
ATOM 693 O O . ARG A 1 88 ? 13.252 31.532 -24.052 1.00 40.16 88 ARG A O 1
#

pLDDT: mean 79.6, std 19.46, range [40.16, 98.06]

Secondary structure (DSSP, 8-state):
--------TTSS--GGGGHHHHHHHHHHHHHHHHHHHHHHT--S-HHHHHHHHHHHHHHHHHHHHHHHHHHHHHHHHHT---------

Solvent-accessible surface area (backbone atoms only — not comparable to full-atom values): 5438 Å² total; per-residue (Å²): 136,84,81,75,85,76,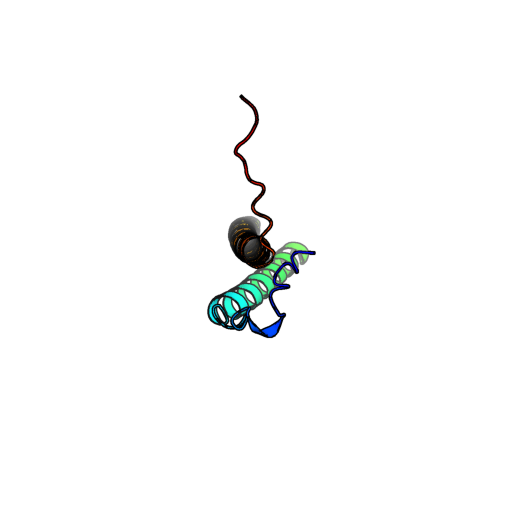81,53,85,80,75,57,74,74,88,68,84,46,60,67,57,54,53,50,45,55,52,44,50,54,51,38,52,53,39,52,54,50,60,72,65,66,80,55,53,72,70,55,43,50,54,44,50,55,50,36,55,54,42,51,57,52,49,51,55,51,51,53,52,53,50,51,52,50,35,63,72,72,62,60,66,79,71,90,77,83,84,135

Nearest PDB structures (foldseek):
  3k6c-assembly1_J  TM=6.578E-01  e=5.755E+00  Nitrosomonas europaea
  6lqo-assembly3_J  TM=4.581E-01  e=1.603E+00  human gammaherpesvirus 4
  6lqo-assembly2_I  TM=4.469E-01  e=3.452E+00  human gammaherpesvirus 4
  6t5a-assembly1_A  TM=3.613E-01  e=8.444E+00  Human alphaherpesvirus 1

Foldseek 3Di:
DDDDPPDDPVNDPDPCPPVVLVVVLVVLVVLLVVLVVVLVVPPDDPVRVVVSVVSNVVSVVVNVVSVVVVVVVVCVVVVPPPPPDDDD